Protein AF-A0A383EC29-F1 (afdb_monomer)

Secondary structure (DSSP, 8-state):
----S--HHHHTSS-HHHHHHHHHHHTT---SS-HHHHHHHHHHHHHTT-S-----

Mean predicted aligned error: 3.47 Å

Organism: NCBI:txid408172

Nearest PDB structures (foldseek):
  3uwc-assembly1_A  TM=9.750E-01  e=2.925E-03  Coxiella burnetii

Solvent-accessible surface area (backbone atoms only — not comparable to full-atom values): 3677 Å² total; per-residue (Å²): 137,88,82,70,89,72,57,61,72,69,70,59,68,76,49,70,63,60,56,52,53,49,60,59,50,63,76,68,69,62,83,71,92,25,70,69,53,53,54,47,25,57,51,47,13,60,74,68,75,43,97,71,50,85,83,132

Structure (mmCIF, N/CA/C/O backbone):
data_AF-A0A383EC29-F1
#
_entry.id   AF-A0A383EC29-F1
#
loop_
_atom_site.group_PDB
_atom_site.id
_atom_site.type_symbol
_atom_site.label_atom_id
_atom_site.label_alt_id
_atom_site.label_comp_id
_atom_site.label_asym_id
_atom_site.label_entity_id
_atom_site.label_seq_id
_atom_site.pdbx_PDB_ins_code
_atom_site.Cartn_x
_atom_site.Cartn_y
_atom_site.Cartn_z
_atom_site.occupancy
_atom_site.B_iso_or_equiv
_atom_site.auth_seq_id
_atom_site.auth_comp_id
_atom_site.auth_asym_id
_atom_site.auth_atom_id
_atom_site.pdbx_PDB_model_num
ATOM 1 N N . VAL A 1 1 ? 10.844 -18.857 -30.969 1.00 70.19 1 VAL A N 1
ATOM 2 C CA . VAL A 1 1 ? 10.269 -17.925 -29.966 1.00 70.19 1 VAL A CA 1
ATOM 3 C C . VAL A 1 1 ? 10.786 -18.332 -28.596 1.00 70.19 1 VAL A C 1
ATOM 5 O O . VAL A 1 1 ? 10.714 -19.512 -28.284 1.00 70.19 1 VAL A O 1
ATOM 8 N N . LYS A 1 2 ? 11.363 -17.413 -27.813 1.00 84.88 2 LYS A N 1
ATOM 9 C CA . LYS A 1 2 ? 11.834 -17.702 -26.447 1.00 84.88 2 LYS A CA 1
ATOM 10 C C . LYS A 1 2 ? 10.805 -17.143 -25.463 1.00 84.88 2 LYS A C 1
ATOM 12 O O . LYS A 1 2 ? 10.669 -15.928 -25.367 1.00 84.88 2 LYS A O 1
ATOM 17 N N . VAL A 1 3 ? 10.063 -18.015 -24.781 1.00 89.62 3 VAL A N 1
ATOM 18 C CA . VAL A 1 3 ? 9.092 -17.611 -23.751 1.00 89.62 3 VAL A CA 1
ATOM 19 C C . VAL A 1 3 ? 9.830 -17.506 -22.423 1.00 89.62 3 VAL A C 1
ATOM 21 O O . VAL A 1 3 ? 10.477 -18.457 -21.988 1.00 89.62 3 VAL A O 1
ATOM 24 N N . ARG A 1 4 ? 9.790 -16.325 -21.804 1.00 91.44 4 ARG A N 1
ATOM 25 C CA . ARG A 1 4 ? 10.368 -16.108 -20.475 1.00 91.44 4 ARG A CA 1
ATOM 26 C C . ARG A 1 4 ? 9.380 -16.608 -19.425 1.00 91.44 4 ARG A C 1
ATOM 28 O O . ARG A 1 4 ? 8.205 -16.281 -19.508 1.00 91.44 4 ARG A O 1
ATOM 35 N N . TYR A 1 5 ? 9.869 -17.384 -18.457 1.00 94.69 5 TYR A N 1
ATOM 36 C CA . TYR A 1 5 ? 9.058 -17.890 -17.343 1.00 94.69 5 TYR A CA 1
ATOM 37 C C . TYR A 1 5 ? 8.567 -16.756 -16.432 1.00 94.69 5 TYR A C 1
ATOM 39 O O . TYR A 1 5 ? 7.402 -16.710 -16.061 1.00 94.69 5 TYR A O 1
ATOM 47 N N . SER A 1 6 ? 9.456 -15.815 -16.103 1.00 96.50 6 SER A N 1
ATOM 48 C CA . SER A 1 6 ? 9.110 -14.655 -15.282 1.00 96.50 6 SER A CA 1
ATOM 49 C C . SER A 1 6 ? 8.486 -13.546 -16.124 1.00 96.50 6 SER A C 1
ATOM 51 O O . SER A 1 6 ? 9.032 -13.168 -17.166 1.00 96.50 6 SER A O 1
ATOM 53 N N . TYR A 1 7 ? 7.375 -13.007 -15.623 1.00 95.06 7 TYR A N 1
ATOM 54 C CA . TYR A 1 7 ? 6.712 -11.821 -16.156 1.00 95.06 7 TYR A CA 1
ATOM 55 C C . TYR A 1 7 ? 7.068 -10.538 -15.383 1.00 95.06 7 TYR A C 1
ATOM 57 O O . TYR A 1 7 ? 6.516 -9.486 -15.686 1.00 95.06 7 TYR A O 1
ATOM 65 N N . LEU A 1 8 ? 7.991 -10.594 -14.409 1.00 95.88 8 LEU A N 1
ATOM 66 C CA . LEU A 1 8 ? 8.378 -9.427 -13.599 1.00 95.88 8 LEU A CA 1
ATOM 67 C C . LEU A 1 8 ? 8.809 -8.216 -14.448 1.00 95.88 8 LEU A C 1
ATOM 69 O O . LEU A 1 8 ? 8.363 -7.113 -14.144 1.00 95.88 8 LEU A O 1
ATOM 73 N N . PRO A 1 9 ? 9.593 -8.370 -15.538 1.00 95.00 9 PRO A N 1
ATOM 74 C CA . PRO A 1 9 ? 9.927 -7.229 -16.389 1.00 95.00 9 PRO A CA 1
ATOM 75 C C . PRO A 1 9 ? 8.703 -6.546 -17.013 1.00 95.00 9 PRO A C 1
ATOM 77 O O . PRO A 1 9 ? 8.742 -5.349 -17.250 1.00 95.00 9 PRO A O 1
ATOM 80 N N . GLN A 1 10 ? 7.635 -7.299 -17.291 1.00 95.25 10 GLN A N 1
ATOM 81 C CA . GLN A 1 10 ? 6.375 -6.779 -17.822 1.00 95.25 10 GLN A CA 1
ATOM 82 C C . GLN A 1 10 ? 5.478 -6.216 -16.718 1.00 95.25 10 GLN A C 1
ATOM 84 O O . GLN A 1 10 ? 4.756 -5.259 -16.952 1.00 95.25 10 GLN A O 1
ATOM 89 N N . GLN A 1 11 ? 5.519 -6.794 -15.517 1.00 95.94 11 GLN A N 1
ATOM 90 C CA . GLN A 1 11 ? 4.771 -6.284 -14.369 1.00 95.94 11 GLN A CA 1
ATOM 91 C C . GLN A 1 11 ? 5.248 -4.887 -13.960 1.00 95.94 11 GLN A C 1
ATOM 93 O O . GLN A 1 11 ? 4.432 -4.049 -13.603 1.00 95.94 11 GLN A O 1
ATOM 98 N N . PHE A 1 12 ? 6.559 -4.646 -14.025 1.00 96.12 12 PHE A N 1
ATOM 99 C CA . PHE A 1 12 ? 7.182 -3.384 -13.624 1.00 96.12 12 PHE A CA 1
ATOM 100 C C . PHE A 1 12 ? 7.631 -2.527 -14.818 1.00 96.12 12 PHE A C 1
ATOM 102 O O . PHE A 1 12 ? 8.465 -1.642 -14.650 1.00 96.12 12 PHE A O 1
ATOM 109 N N . SER A 1 13 ? 7.120 -2.778 -16.032 1.00 96.00 13 SER A N 1
ATOM 110 C CA . SER A 1 13 ? 7.500 -1.975 -17.207 1.00 96.00 13 SER A CA 1
ATOM 111 C C . SER A 1 13 ? 6.944 -0.549 -17.180 1.00 96.00 13 SER A C 1
ATOM 113 O O . SER A 1 13 ? 7.464 0.299 -17.896 1.00 96.00 13 SER A O 1
ATOM 115 N N . ASP A 1 14 ? 5.902 -0.308 -16.384 1.00 95.94 14 ASP A N 1
ATOM 116 C CA . ASP A 1 14 ? 5.250 0.989 -16.187 1.00 95.94 14 AS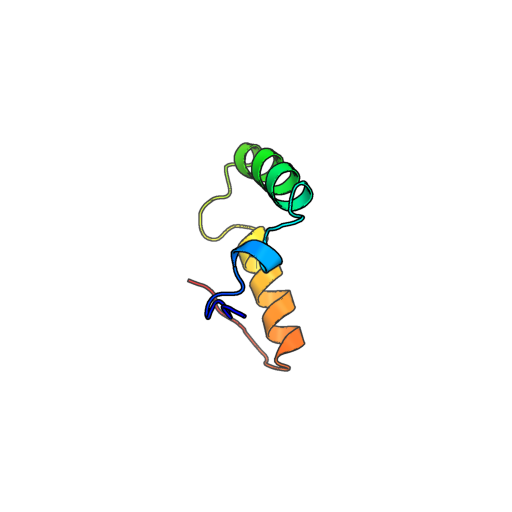P A CA 1
ATOM 117 C C . ASP A 1 14 ? 4.940 1.146 -14.689 1.00 95.94 14 ASP A C 1
ATOM 119 O O . ASP A 1 14 ? 3.959 0.597 -14.193 1.00 95.94 14 ASP A O 1
ATOM 123 N N . CYS A 1 15 ? 5.873 1.742 -13.941 1.00 96.50 15 CYS A N 1
ATOM 124 C CA . CYS A 1 15 ? 5.819 1.825 -12.473 1.00 96.50 15 CYS A CA 1
ATOM 125 C C . CYS A 1 15 ? 6.366 3.149 -11.910 1.00 96.50 15 CYS A C 1
ATOM 127 O O . CYS A 1 15 ? 6.833 3.208 -10.769 1.00 96.50 15 CYS A O 1
ATOM 129 N N . ASP A 1 16 ? 6.359 4.215 -12.715 1.00 97.12 16 ASP A N 1
ATOM 130 C CA . ASP A 1 16 ? 6.873 5.527 -12.299 1.00 97.12 16 ASP A CA 1
ATOM 131 C C . ASP A 1 16 ? 6.089 6.114 -11.110 1.00 97.12 16 ASP A C 1
ATOM 133 O O . ASP A 1 16 ? 6.656 6.809 -10.258 1.00 97.12 16 ASP A O 1
ATOM 137 N N . ASP A 1 17 ? 4.801 5.785 -11.013 1.00 96.69 17 ASP A N 1
ATOM 138 C CA . ASP A 1 17 ? 3.915 6.116 -9.900 1.00 96.69 17 ASP A CA 1
ATOM 139 C C . ASP A 1 17 ? 4.368 5.468 -8.584 1.00 96.69 17 ASP A C 1
ATOM 141 O O . ASP A 1 17 ? 4.500 6.172 -7.580 1.00 96.69 17 ASP A O 1
ATOM 145 N N . LEU A 1 18 ? 4.726 4.177 -8.595 1.00 96.56 18 LEU A N 1
ATOM 146 C CA . LEU A 1 18 ? 5.241 3.468 -7.418 1.00 96.56 18 LEU A CA 1
ATOM 147 C C . LEU A 1 18 ? 6.481 4.161 -6.841 1.00 96.56 18 LEU A C 1
ATOM 149 O O . LEU A 1 18 ? 6.625 4.288 -5.623 1.00 96.56 18 LEU A O 1
ATOM 153 N N . TRP A 1 19 ? 7.381 4.649 -7.700 1.00 96.38 19 TRP A N 1
ATOM 154 C CA . TRP A 1 19 ? 8.578 5.369 -7.257 1.00 96.38 19 TRP A CA 1
ATOM 155 C C . TRP A 1 19 ? 8.275 6.760 -6.720 1.00 96.38 19 TRP A C 1
ATOM 157 O O . TRP A 1 19 ? 8.968 7.223 -5.809 1.00 96.38 19 TRP A O 1
ATOM 167 N N . SER A 1 20 ? 7.260 7.427 -7.268 1.00 97.69 20 SER A N 1
ATOM 168 C CA . SER A 1 20 ? 6.774 8.694 -6.729 1.00 97.69 20 SER A CA 1
ATOM 169 C C . SER A 1 20 ? 6.194 8.497 -5.328 1.00 97.69 20 SER A C 1
ATOM 171 O O . SER A 1 20 ? 6.623 9.167 -4.388 1.00 97.69 20 SER A O 1
ATOM 173 N N . GLU A 1 21 ? 5.299 7.521 -5.163 1.00 97.50 21 GLU A N 1
ATOM 174 C CA . GLU A 1 21 ? 4.684 7.190 -3.875 1.00 97.50 21 GLU A CA 1
ATOM 175 C C . GLU A 1 21 ? 5.728 6.776 -2.834 1.00 97.50 21 GLU A C 1
ATOM 177 O O . GLU A 1 21 ? 5.691 7.245 -1.695 1.00 97.50 21 GLU A O 1
ATOM 182 N N . LEU A 1 22 ? 6.714 5.962 -3.227 1.00 97.81 22 LEU A N 1
ATOM 183 C CA . LEU A 1 22 ? 7.781 5.529 -2.329 1.00 97.81 22 LEU A CA 1
ATOM 184 C C . LEU A 1 22 ? 8.619 6.712 -1.820 1.0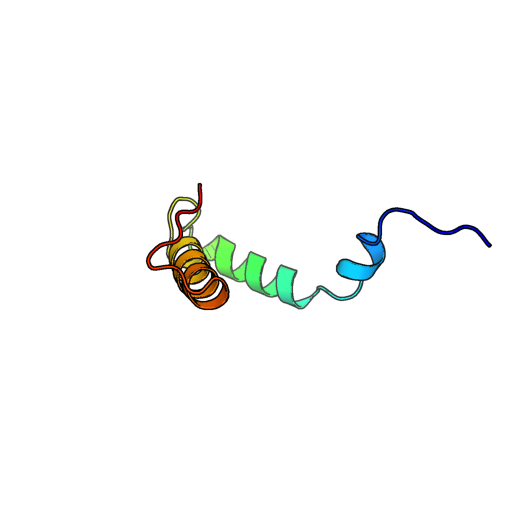0 97.81 22 LEU A C 1
ATOM 186 O O . LEU A 1 22 ? 8.938 6.775 -0.633 1.00 97.81 22 LEU A O 1
ATOM 190 N N . LYS A 1 23 ? 8.968 7.669 -2.691 1.00 98.00 23 LYS A N 1
ATOM 191 C CA . LYS A 1 23 ? 9.735 8.866 -2.297 1.00 98.00 23 LYS A CA 1
ATOM 192 C C . LYS A 1 23 ? 8.978 9.734 -1.298 1.00 98.00 23 LYS A C 1
ATOM 194 O O . LYS A 1 23 ? 9.600 10.295 -0.395 1.00 98.00 23 LYS A O 1
ATOM 199 N N . ASP A 1 24 ? 7.666 9.862 -1.457 1.00 97.75 24 ASP A N 1
ATOM 200 C CA . ASP A 1 24 ? 6.838 10.614 -0.518 1.00 97.75 24 ASP A CA 1
ATOM 201 C C . ASP A 1 24 ? 6.652 9.861 0.798 1.00 97.75 24 ASP A C 1
ATOM 203 O O . ASP A 1 24 ? 6.791 10.458 1.867 1.00 97.75 24 ASP A O 1
ATOM 207 N N . PHE A 1 25 ? 6.462 8.542 0.736 1.00 97.94 25 PHE A N 1
ATOM 208 C CA . PHE A 1 25 ? 6.379 7.690 1.915 1.00 97.94 25 PHE A CA 1
ATOM 209 C C . PHE A 1 25 ? 7.651 7.747 2.772 1.00 97.94 25 PHE A C 1
ATOM 211 O O . PHE A 1 25 ? 7.554 7.892 3.988 1.00 97.94 25 PHE A O 1
ATOM 218 N N . VAL A 1 26 ? 8.846 7.718 2.172 1.00 98.19 26 VAL A N 1
ATOM 219 C CA . VAL A 1 26 ? 10.121 7.763 2.919 1.00 98.19 26 VAL A CA 1
ATOM 220 C C . VAL A 1 26 ? 10.225 8.990 3.831 1.00 98.19 26 VAL A C 1
ATOM 222 O O . VAL A 1 26 ? 10.794 8.899 4.918 1.00 98.19 26 VAL A O 1
ATOM 225 N N . LYS A 1 27 ? 9.633 10.125 3.444 1.00 97.75 27 LYS A N 1
ATOM 226 C CA . LYS A 1 27 ? 9.638 11.355 4.257 1.00 97.75 27 LYS A CA 1
ATOM 227 C C . LYS A 1 27 ? 8.843 11.213 5.557 1.00 97.75 27 LYS A C 1
ATOM 229 O O . LYS A 1 27 ? 9.075 11.978 6.487 1.00 97.75 27 LYS A O 1
ATOM 234 N N . THR A 1 28 ? 7.906 10.267 5.618 1.00 97.56 28 THR A N 1
ATOM 235 C CA . THR A 1 28 ? 7.050 10.045 6.793 1.00 97.5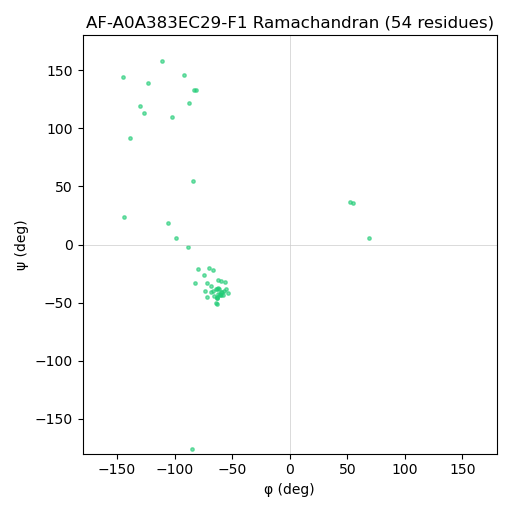6 28 THR A CA 1
ATOM 236 C C . THR A 1 28 ? 7.792 9.361 7.939 1.00 97.56 28 THR A C 1
ATOM 238 O O . THR A 1 28 ? 7.416 9.539 9.093 1.00 97.56 28 THR A O 1
ATOM 241 N N . GLY A 1 29 ? 8.841 8.583 7.637 1.00 97.56 29 GLY A N 1
ATOM 242 C CA . GLY A 1 29 ? 9.545 7.763 8.625 1.00 97.56 29 GLY A CA 1
ATOM 243 C C . GLY A 1 29 ? 8.740 6.570 9.166 1.00 97.56 29 GLY A C 1
ATOM 244 O O . GLY A 1 29 ? 9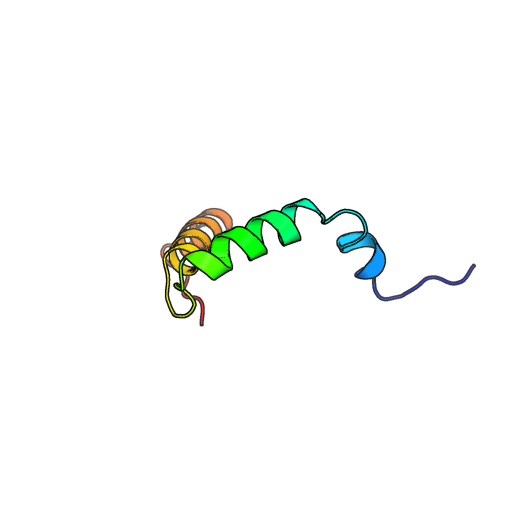.211 5.891 10.076 1.00 97.56 29 GLY A O 1
ATOM 245 N N . ASP A 1 30 ? 7.546 6.303 8.628 1.00 97.56 30 ASP A N 1
ATOM 246 C CA . ASP A 1 30 ? 6.576 5.335 9.158 1.00 97.56 30 ASP A CA 1
ATOM 247 C C . ASP A 1 30 ? 6.857 3.892 8.696 1.00 97.56 30 ASP A C 1
ATOM 249 O O . ASP A 1 30 ? 6.036 3.228 8.065 1.00 97.56 30 ASP A O 1
ATOM 253 N N . PHE A 1 31 ? 8.079 3.416 8.941 1.00 96.06 31 PHE A N 1
ATOM 254 C CA . PHE A 1 31 ? 8.605 2.194 8.320 1.00 96.06 31 PHE A CA 1
ATOM 255 C C . PHE A 1 31 ? 8.123 0.883 8.949 1.00 96.06 31 PHE A C 1
ATOM 257 O O . PHE A 1 31 ? 8.192 -0.155 8.295 1.00 96.06 31 PHE A O 1
ATOM 264 N N . THR A 1 32 ? 7.658 0.906 10.199 1.00 96.31 32 THR A N 1
ATOM 265 C CA . THR A 1 32 ? 7.381 -0.315 10.969 1.00 96.31 32 THR A CA 1
ATOM 266 C C . THR A 1 32 ? 5.992 -0.254 11.577 1.00 96.31 32 THR A C 1
ATOM 268 O O . THR A 1 32 ? 5.727 0.605 12.412 1.00 96.31 32 THR A O 1
ATOM 271 N N . LEU A 1 33 ? 5.131 -1.203 11.194 1.00 95.12 33 LEU A N 1
ATOM 272 C CA . LEU A 1 33 ? 3.750 -1.326 11.685 1.00 95.12 33 LEU A CA 1
ATOM 273 C C . LEU A 1 33 ? 2.933 -0.021 11.561 1.00 95.12 33 LEU A C 1
ATOM 275 O O . LEU A 1 33 ? 2.122 0.311 12.425 1.00 95.12 33 LEU A O 1
ATOM 279 N N . GLY A 1 34 ? 3.179 0.710 10.473 1.00 95.06 34 GLY A N 1
ATOM 280 C CA . GLY A 1 34 ? 2.621 2.029 10.205 1.00 95.06 34 GLY A CA 1
ATOM 281 C C . GLY A 1 34 ? 1.242 2.041 9.548 1.00 95.06 34 GLY A C 1
ATOM 282 O O . GLY A 1 34 ? 0.629 1.008 9.256 1.00 95.06 34 GLY A O 1
ATOM 283 N N . ALA A 1 35 ? 0.769 3.244 9.230 1.00 96.38 35 ALA A N 1
ATOM 284 C CA . ALA A 1 35 ? -0.502 3.465 8.546 1.00 96.38 35 ALA A CA 1
ATOM 285 C C . ALA A 1 35 ? -0.634 2.711 7.201 1.00 96.38 35 ALA A C 1
ATOM 287 O O . ALA A 1 35 ? -1.724 2.192 6.928 1.00 96.38 35 ALA A O 1
ATOM 288 N N . PRO A 1 36 ? 0.419 2.574 6.363 1.00 96.25 36 PRO A N 1
ATOM 289 C CA . PRO A 1 36 ? 0.322 1.784 5.135 1.00 96.25 36 PRO A CA 1
ATOM 290 C C . PRO A 1 36 ? 0.027 0.304 5.385 1.00 96.25 36 PRO A C 1
ATOM 292 O O . PRO A 1 36 ? -0.758 -0.281 4.637 1.00 96.25 36 PRO A O 1
ATOM 295 N N . LEU A 1 37 ? 0.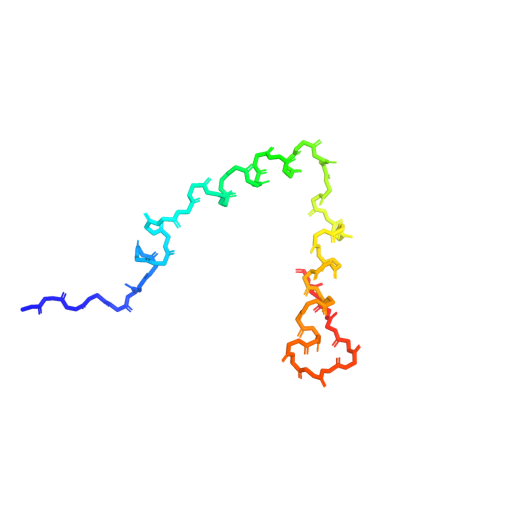593 -0.288 6.447 1.00 96.81 37 LEU A N 1
ATOM 296 C CA . LEU A 1 37 ? 0.322 -1.681 6.808 1.00 96.81 37 LEU A CA 1
ATOM 297 C C . LEU A 1 37 ? -1.151 -1.852 7.175 1.00 96.81 37 LEU A C 1
ATOM 299 O O . LEU A 1 37 ? -1.822 -2.735 6.646 1.00 96.81 37 LEU A O 1
ATOM 303 N N . LYS A 1 38 ? -1.683 -0.943 7.997 1.00 97.19 38 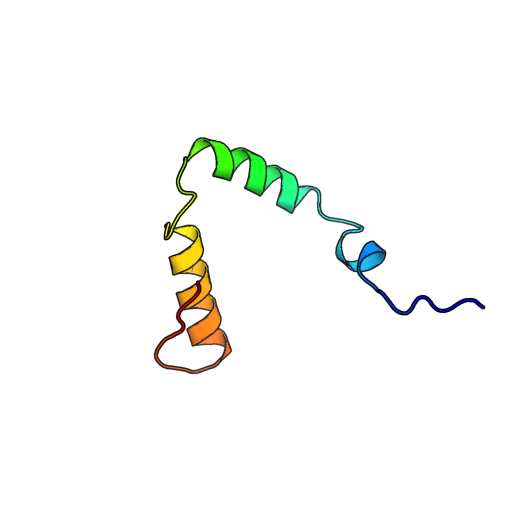LYS A N 1
ATOM 304 C CA . LYS A 1 38 ? -3.093 -0.983 8.385 1.00 97.19 38 LYS A CA 1
ATOM 305 C C . LYS A 1 38 ? -4.028 -0.863 7.178 1.00 97.19 38 LYS A C 1
ATOM 307 O O . LYS A 1 38 ? -4.986 -1.623 7.050 1.00 97.19 38 LYS A O 1
ATOM 312 N N . LYS A 1 39 ? -3.721 0.053 6.250 1.00 97.19 39 LYS A N 1
ATOM 313 C CA . LYS A 1 39 ? -4.471 0.219 4.993 1.00 97.19 39 LYS A CA 1
ATOM 314 C C . LYS A 1 39 ? -4.445 -1.057 4.146 1.00 97.19 39 LYS A C 1
ATOM 316 O O . LYS A 1 39 ? -5.468 -1.418 3.557 1.00 97.19 39 LYS A O 1
ATOM 321 N N . PHE A 1 40 ? -3.296 -1.727 4.075 1.00 97.25 40 PHE A N 1
ATOM 322 C CA . PHE A 1 40 ? -3.159 -3.008 3.390 1.00 97.25 40 PHE A CA 1
ATOM 323 C C . PHE A 1 40 ? -4.025 -4.089 4.046 1.00 97.25 40 PHE A C 1
ATOM 325 O O . PHE A 1 40 ? -4.825 -4.709 3.352 1.00 97.25 40 PHE A O 1
ATOM 332 N N . GLU A 1 41 ? -3.935 -4.274 5.364 1.00 98.12 41 GLU A N 1
ATOM 333 C CA . GLU A 1 41 ? -4.717 -5.272 6.108 1.00 98.12 41 GLU A CA 1
ATOM 334 C C . GLU A 1 41 ? -6.229 -5.075 5.941 1.00 98.12 41 GLU A C 1
ATOM 336 O O . GLU A 1 41 ? -6.970 -6.031 5.693 1.00 98.12 41 GLU A O 1
ATOM 341 N N . ASP A 1 42 ? -6.701 -3.830 6.016 1.00 98.25 42 ASP A N 1
ATOM 342 C CA . ASP A 1 42 ? -8.119 -3.507 5.849 1.00 98.25 42 ASP A CA 1
ATOM 343 C C . ASP A 1 42 ? -8.586 -3.777 4.405 1.00 98.25 42 ASP A C 1
ATOM 345 O O . ASP A 1 42 ? -9.664 -4.332 4.178 1.00 98.25 42 ASP A O 1
ATOM 349 N N . SER A 1 43 ? -7.754 -3.453 3.410 1.00 98.06 43 SER A N 1
ATOM 350 C CA . SER A 1 43 ? -8.055 -3.730 1.998 1.00 98.06 43 SER A CA 1
ATOM 351 C C . SER A 1 43 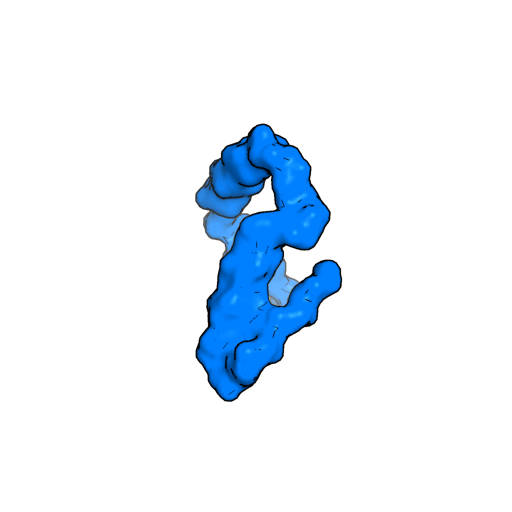? -8.042 -5.230 1.697 1.00 98.06 43 SER A C 1
ATOM 353 O O . SER A 1 43 ? -8.911 -5.733 0.985 1.00 98.06 43 SER A O 1
ATOM 355 N N . PHE A 1 44 ? -7.075 -5.954 2.259 1.00 98.06 44 PHE A N 1
ATOM 356 C CA . PHE A 1 44 ? -6.891 -7.381 2.040 1.00 98.06 44 PHE A CA 1
ATOM 357 C C . PHE A 1 44 ? -7.970 -8.211 2.737 1.00 98.06 44 PHE A C 1
ATOM 359 O O . PHE A 1 44 ? -8.550 -9.098 2.119 1.00 98.06 44 PHE A O 1
ATOM 366 N N . SER A 1 45 ? -8.299 -7.901 3.993 1.00 98.38 45 SER A N 1
ATOM 367 C CA . SER A 1 45 ? -9.391 -8.575 4.711 1.00 98.38 45 SER A CA 1
ATOM 368 C C . SER A 1 45 ? -10.727 -8.414 3.988 1.00 98.38 45 SER A C 1
ATOM 370 O O . SER A 1 45 ? -11.461 -9.389 3.835 1.00 98.38 45 SER A O 1
ATOM 372 N N . LYS A 1 46 ? -10.992 -7.216 3.449 1.00 98.44 46 LYS A N 1
ATOM 373 C CA . LYS A 1 46 ? -12.158 -6.952 2.602 1.00 98.44 46 LYS A CA 1
ATOM 374 C C . LYS A 1 46 ? -12.132 -7.757 1.302 1.00 98.44 46 LYS A C 1
ATOM 376 O O . LYS A 1 46 ? -13.156 -8.324 0.944 1.00 98.44 46 LYS A O 1
ATOM 381 N N . LEU A 1 47 ? -10.993 -7.809 0.608 1.00 98.31 47 LEU A N 1
ATOM 382 C CA . LEU A 1 47 ? -10.841 -8.578 -0.634 1.00 98.31 47 LEU A CA 1
ATOM 383 C C . LEU A 1 47 ? -11.079 -10.078 -0.418 1.00 98.31 47 LEU A C 1
ATOM 385 O O . LEU A 1 47 ? -11.667 -10.735 -1.268 1.00 98.31 47 LEU A O 1
ATOM 389 N N . MET A 1 48 ? -10.616 -10.604 0.713 1.00 98.19 48 MET A N 1
ATOM 390 C CA . MET A 1 48 ? -10.709 -12.022 1.056 1.00 98.19 48 MET A CA 1
ATOM 391 C C . MET A 1 48 ? -12.008 -12.395 1.781 1.00 98.19 48 MET A C 1
ATOM 393 O O . MET A 1 48 ? -12.188 -13.562 2.115 1.00 98.19 48 MET A O 1
ATOM 397 N N . GLU A 1 49 ? -12.884 -11.424 2.05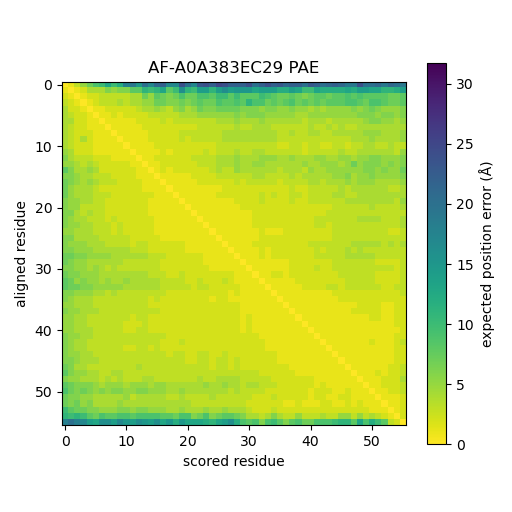8 1.00 98.19 49 GLU A N 1
ATOM 398 C CA . GLU A 1 49 ? -14.129 -11.607 2.819 1.00 98.19 49 GLU A CA 1
ATOM 399 C C . GLU A 1 49 ? -13.914 -12.241 4.208 1.00 98.19 49 GLU A C 1
ATOM 401 O O . GLU A 1 49 ? -14.730 -13.013 4.713 1.00 98.19 49 GLU A O 1
ATOM 406 N N . VAL A 1 50 ? -12.802 -11.892 4.862 1.00 98.44 50 VAL A N 1
ATOM 407 C CA . VAL A 1 50 ? -12.456 -12.362 6.210 1.00 98.44 50 VAL A CA 1
ATOM 408 C C . VAL A 1 50 ? -12.540 -11.235 7.227 1.00 98.44 50 VAL A C 1
ATOM 410 O O . VAL A 1 50 ? -12.425 -10.055 6.907 1.00 98.44 50 VAL A O 1
ATOM 413 N N . LYS A 1 51 ? -12.706 -11.603 8.500 1.00 97.81 51 LYS A N 1
ATOM 414 C CA . LYS A 1 51 ? -12.859 -10.622 9.579 1.00 97.81 51 LYS A CA 1
ATOM 415 C C . LYS A 1 51 ? -11.584 -9.816 9.849 1.00 97.81 51 LYS A C 1
ATOM 417 O O . LYS A 1 51 ? -11.679 -8.643 10.194 1.00 97.81 51 LYS A O 1
ATOM 422 N N . TYR A 1 52 ? -10.415 -10.445 9.729 1.00 97.44 52 TYR A N 1
ATOM 423 C CA . TYR A 1 52 ? -9.122 -9.830 10.025 1.00 97.44 52 TYR A CA 1
ATOM 424 C C . TYR A 1 52 ? -8.049 -10.337 9.060 1.00 97.44 52 TYR A C 1
ATOM 426 O O . TYR A 1 52 ? -8.040 -11.517 8.712 1.00 97.44 52 TYR A O 1
ATOM 434 N N . ALA A 1 53 ? -7.128 -9.452 8.689 1.00 97.81 53 ALA A N 1
ATOM 435 C CA . ALA A 1 53 ? -5.862 -9.779 8.049 1.00 97.81 53 ALA A CA 1
ATOM 436 C C . ALA A 1 53 ? -4.740 -9.197 8.913 1.00 97.81 53 ALA A C 1
ATOM 438 O O . ALA A 1 53 ? -4.899 -8.103 9.448 1.00 97.81 53 ALA A O 1
ATOM 439 N N . LEU A 1 54 ? -3.655 -9.951 9.078 1.00 96.00 54 LEU A N 1
ATOM 440 C CA . LEU A 1 54 ? -2.494 -9.555 9.871 1.00 96.00 54 LEU A CA 1
ATOM 441 C C . LEU A 1 54 ? -1.258 -9.696 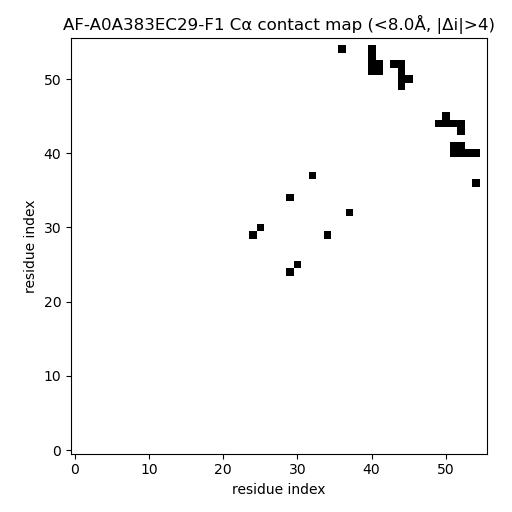8.987 1.00 96.00 54 LEU A C 1
ATOM 443 O O . LEU A 1 54 ? -0.931 -10.809 8.567 1.00 96.00 54 LEU A O 1
ATOM 447 N N . GLY A 1 55 ? -0.627 -8.570 8.665 1.00 89.38 55 GLY A N 1
ATOM 448 C CA . GLY A 1 55 ? 0.648 -8.533 7.955 1.00 89.38 55 GLY A CA 1
ATOM 449 C C . GLY A 1 55 ? 1.818 -8.501 8.939 1.00 89.38 55 GLY A C 1
ATOM 450 O O . GLY A 1 55 ? 1.705 -7.927 10.021 1.00 89.38 55 GLY A O 1
ATOM 451 N N . VAL A 1 56 ? 2.928 -9.143 8.566 1.00 80.75 56 VAL A N 1
ATOM 452 C CA . VAL A 1 56 ? 4.215 -9.107 9.289 1.00 80.75 56 VAL A CA 1
ATOM 453 C C . VAL A 1 56 ? 5.197 -8.169 8.615 1.00 80.75 56 VAL A C 1
ATOM 455 O O . VAL A 1 56 ? 5.203 -8.140 7.364 1.00 80.75 56 VAL A O 1
#

Foldseek 3Di:
DDDDPDCVCVVCVPCVVVVVVVVVVVVVVQDPPGPVQVVVFVVVCVVVVHPTDDDD

pLDDT: mean 95.65, std 4.68, range [70.19, 98.44]

Sequence (56 aa):
VKVRYSYLPQQFSDCDDLWSELKDFVKTGDFTLGAPLKKFEDSFSKLMEVKYALGV

Radius of gyration: 15.8 Å; Cα contacts (8 Å, |Δi|>4): 17; chains: 1; bounding box: 26×29×42 Å